Protein AF-A0A0V0T069-F1 (afdb_monomer_lite)

Sequence (100 aa):
MSEYSWERVIVYKAPGEANGKIIESTAAVAWQNGAQPLTNDAQHSFATALQHVVGNNPNAKFLAYNNAPPGVPNLKTKSNSKGVIILATNADSAAWIVHT

Secondary structure (DSSP, 8-state):
-PPPP---EEEEE-TT-SEEEEEETTSTTSPEEEEEETT--SSS-HHHHTHHHHS--TTEEEEEE-SS-TT-TT---S---EEEEEEESSSS-EEEEEE-

pLDDT: mean 87.3, std 8.75, range [42.88, 95.56]

InterPro domains:
  IPR004947 Deoxyribonuclease II [PF03265] (29-99)

Foldseek 3Di:
DDDDDDKDKDWADDPPDQWTWIAIPVRRPDTHTGPGGQPDCDDPHVVVVCVCVPDPDPQKDKDWDAQCDPPDPPRGDPDHKTWMKMDGNVDPDIDIDIDD

Structure (mmCIF, N/CA/C/O backbone):
data_AF-A0A0V0T069-F1
#
_entry.id   AF-A0A0V0T069-F1
#
loop_
_atom_site.group_PDB
_atom_site.id
_atom_site.type_symbol
_atom_site.label_atom_id
_atom_site.label_alt_id
_atom_site.label_comp_id
_atom_site.label_asym_id
_atom_site.label_entity_id
_atom_site.label_seq_id
_atom_site.pdbx_PDB_ins_code
_atom_site.Cartn_x
_atom_site.Cartn_y
_atom_site.Cartn_z
_atom_site.occupancy
_atom_site.B_iso_or_equiv
_atom_site.auth_seq_id
_atom_site.auth_comp_id
_atom_site.auth_asym_id
_atom_site.auth_atom_id
_atom_site.pdbx_PDB_model_num
ATOM 1 N N . MET A 1 1 ? 13.265 -23.069 12.134 1.00 42.88 1 MET A N 1
ATOM 2 C CA . MET A 1 1 ? 12.905 -21.641 12.223 1.00 42.88 1 MET A CA 1
ATOM 3 C C . MET A 1 1 ? 12.581 -21.220 10.802 1.00 42.88 1 MET A C 1
ATOM 5 O O . MET A 1 1 ? 13.465 -21.336 9.966 1.00 42.88 1 MET A O 1
ATOM 9 N N . SER A 1 2 ? 11.319 -20.937 10.480 1.00 56.84 2 SER A N 1
ATOM 10 C CA . SER A 1 2 ? 10.945 -20.483 9.136 1.00 56.84 2 SER A CA 1
ATOM 11 C C . SER A 1 2 ? 11.484 -19.073 8.926 1.00 56.84 2 SER A C 1
ATOM 13 O O . SER A 1 2 ? 11.319 -18.213 9.788 1.00 56.84 2 SER A O 1
ATOM 15 N N . GLU A 1 3 ? 12.167 -18.852 7.813 1.00 63.22 3 GLU A N 1
ATOM 16 C CA . GLU A 1 3 ? 12.655 -17.537 7.417 1.00 63.22 3 GLU A CA 1
ATOM 17 C C . GLU A 1 3 ? 11.452 -16.702 6.950 1.00 63.22 3 GLU A C 1
ATOM 19 O O . GLU A 1 3 ? 10.725 -17.112 6.045 1.00 63.22 3 GLU A O 1
ATOM 24 N N . TYR A 1 4 ? 11.181 -15.568 7.602 1.00 61.44 4 TYR A N 1
ATOM 25 C CA . TYR A 1 4 ? 10.169 -14.631 7.114 1.00 61.44 4 TYR A CA 1
ATOM 26 C C . TYR A 1 4 ? 10.727 -13.920 5.880 1.00 61.44 4 TYR A C 1
ATOM 28 O O . TYR A 1 4 ? 11.736 -13.221 5.969 1.00 61.44 4 TYR A O 1
ATOM 36 N N . SER A 1 5 ? 10.064 -14.077 4.734 1.00 71.19 5 SER A N 1
ATOM 37 C CA . SER A 1 5 ? 10.339 -13.258 3.553 1.00 71.19 5 SER A CA 1
ATOM 38 C C . SER A 1 5 ? 9.604 -11.926 3.678 1.00 71.19 5 SER A C 1
ATOM 40 O O . SER A 1 5 ? 8.419 -11.879 4.003 1.00 71.19 5 SER A O 1
ATOM 42 N N . TRP A 1 6 ? 10.320 -10.835 3.439 1.00 71.44 6 TRP A N 1
ATOM 43 C CA . TRP A 1 6 ? 9.838 -9.466 3.542 1.00 71.44 6 TRP A CA 1
ATOM 44 C C . TRP A 1 6 ? 10.127 -8.800 2.204 1.00 71.44 6 TRP A C 1
ATOM 46 O O . TRP A 1 6 ? 11.250 -8.395 1.902 1.00 71.44 6 TRP A O 1
ATOM 56 N N . GLU A 1 7 ? 9.098 -8.730 1.373 1.00 85.50 7 GLU A N 1
ATOM 57 C CA . GLU A 1 7 ? 9.180 -8.089 0.071 1.00 85.50 7 GLU A CA 1
ATOM 58 C C . GLU A 1 7 ? 8.862 -6.601 0.212 1.00 85.50 7 GLU A C 1
ATOM 60 O O . GLU A 1 7 ? 7.947 -6.209 0.942 1.00 85.50 7 GLU A O 1
ATOM 65 N N . ARG A 1 8 ? 9.645 -5.747 -0.453 1.00 88.69 8 ARG A N 1
ATOM 66 C CA . ARG A 1 8 ? 9.387 -4.307 -0.488 1.00 88.69 8 ARG A CA 1
ATOM 67 C C . ARG A 1 8 ? 9.246 -3.816 -1.909 1.00 88.69 8 ARG A C 1
ATOM 69 O O . ARG A 1 8 ? 10.043 -4.153 -2.780 1.00 88.69 8 ARG A O 1
ATOM 76 N N . VAL A 1 9 ? 8.298 -2.909 -2.080 1.00 88.81 9 VAL A N 1
ATOM 77 C CA . VAL A 1 9 ? 8.063 -2.195 -3.327 1.00 88.81 9 VAL A CA 1
ATOM 78 C C . VAL A 1 9 ? 8.006 -0.707 -3.017 1.00 88.81 9 VAL A C 1
ATOM 80 O O . VAL A 1 9 ? 7.379 -0.298 -2.038 1.00 88.81 9 VAL A O 1
ATOM 83 N N . ILE A 1 10 ? 8.655 0.110 -3.843 1.00 91.31 10 ILE A N 1
ATOM 84 C CA . ILE A 1 10 ? 8.493 1.565 -3.813 1.00 91.31 10 ILE A CA 1
ATOM 85 C C . ILE A 1 10 ? 7.793 1.982 -5.098 1.00 91.31 10 ILE A C 1
ATOM 87 O O . ILE A 1 10 ? 8.198 1.599 -6.196 1.00 91.31 10 ILE A O 1
ATOM 91 N N . VAL A 1 11 ? 6.750 2.795 -4.946 1.00 91.75 11 VAL A N 1
ATOM 92 C CA . VAL A 1 11 ? 6.006 3.385 -6.056 1.00 91.75 11 VAL A CA 1
ATOM 93 C C . VAL A 1 11 ? 6.179 4.899 -6.015 1.00 91.75 11 VAL A C 1
ATOM 95 O O . VAL A 1 11 ? 5.890 5.533 -5.002 1.00 91.75 11 VAL A O 1
ATOM 98 N N . TYR A 1 12 ? 6.623 5.490 -7.121 1.00 93.44 12 TYR A N 1
ATOM 99 C CA . TYR A 1 12 ? 6.686 6.939 -7.301 1.00 93.44 12 TYR A CA 1
ATOM 100 C C . TYR A 1 12 ? 5.638 7.393 -8.318 1.00 93.44 12 TYR A C 1
ATOM 102 O O . TYR A 1 12 ? 5.712 7.028 -9.490 1.00 93.44 12 TYR A O 1
ATOM 110 N N . LYS A 1 13 ? 4.670 8.209 -7.892 1.00 92.75 13 LYS A N 1
ATOM 111 C CA . LYS A 1 13 ? 3.685 8.846 -8.778 1.00 92.75 13 LYS A CA 1
ATOM 112 C C . LYS A 1 13 ? 4.112 10.286 -9.054 1.00 92.75 13 LYS A C 1
ATOM 114 O O . LYS A 1 13 ? 4.121 11.106 -8.137 1.00 92.75 13 LYS A O 1
ATOM 119 N N . ALA A 1 14 ? 4.418 10.601 -10.309 1.00 94.62 14 ALA A N 1
ATOM 120 C CA . ALA A 1 14 ? 4.691 11.979 -10.701 1.00 94.62 14 ALA A CA 1
ATOM 121 C C . ALA A 1 14 ? 3.398 12.830 -10.682 1.00 94.62 14 ALA A C 1
ATOM 123 O O . ALA A 1 14 ? 2.301 12.299 -10.899 1.00 94.62 14 ALA A O 1
ATOM 124 N N . PRO A 1 15 ? 3.489 14.149 -10.427 1.00 95.00 15 PRO A N 1
ATOM 125 C CA . PRO A 1 15 ? 2.339 15.046 -10.523 1.00 95.00 15 PRO A CA 1
ATOM 126 C C . PRO A 1 15 ? 1.678 14.963 -11.905 1.00 95.00 15 PRO A C 1
ATOM 128 O O . PRO A 1 15 ? 2.364 15.003 -12.918 1.00 95.00 15 PRO A O 1
ATOM 131 N N . GLY A 1 16 ? 0.349 14.845 -11.946 1.00 94.31 16 GLY A N 1
ATOM 132 C CA . GLY A 1 16 ? -0.419 14.748 -13.196 1.00 94.31 16 GLY A CA 1
ATOM 133 C C . GLY A 1 16 ? -0.455 13.360 -13.848 1.00 94.31 16 GLY A C 1
ATOM 134 O O . GLY A 1 16 ? -1.333 13.113 -14.668 1.00 94.31 16 GLY A O 1
ATOM 135 N N . GLU A 1 17 ? 0.406 12.425 -13.443 1.00 92.88 17 GLU A N 1
ATOM 136 C CA . GLU A 1 17 ? 0.480 11.097 -14.061 1.00 92.88 17 GLU A CA 1
ATOM 137 C C . GLU A 1 17 ? -0.498 10.101 -13.427 1.00 92.88 17 GLU A C 1
ATOM 139 O O . GLU A 1 17 ? -0.621 10.005 -12.201 1.00 92.88 17 GLU A O 1
ATOM 144 N N . ALA A 1 18 ? -1.194 9.318 -14.255 1.00 91.12 18 ALA A N 1
ATOM 145 C CA . ALA A 1 18 ? -2.081 8.251 -13.783 1.00 91.12 18 ALA A CA 1
ATOM 146 C C . ALA A 1 18 ? -1.294 7.025 -13.283 1.00 91.12 18 ALA A C 1
ATOM 148 O O . ALA A 1 18 ? -1.692 6.375 -12.309 1.00 91.12 18 ALA A O 1
ATOM 149 N N . ASN A 1 19 ? -0.156 6.748 -13.922 1.00 90.69 19 ASN A N 1
ATOM 150 C CA . ASN A 1 19 ? 0.724 5.625 -13.622 1.00 90.69 19 ASN A CA 1
ATOM 151 C C . ASN A 1 19 ? 1.877 6.064 -12.707 1.00 90.69 19 ASN A C 1
ATOM 153 O O . ASN A 1 19 ? 2.264 7.233 -12.665 1.00 90.69 19 ASN A O 1
ATOM 157 N N . GLY A 1 20 ? 2.441 5.104 -11.976 1.00 90.50 20 GLY A N 1
ATOM 158 C CA . GLY A 1 20 ? 3.667 5.299 -11.203 1.00 90.50 20 GLY A CA 1
ATOM 159 C C . GLY A 1 20 ? 4.907 4.739 -11.903 1.00 90.50 20 GLY A C 1
ATOM 160 O O . GLY A 1 20 ? 4.820 4.072 -12.933 1.00 90.50 20 GLY A O 1
ATOM 161 N N . LYS A 1 21 ? 6.070 4.972 -11.301 1.00 92.25 21 LYS A N 1
ATOM 162 C CA . LYS A 1 21 ? 7.285 4.173 -11.480 1.00 92.25 21 LYS A CA 1
ATOM 163 C C . LYS A 1 21 ? 7.410 3.203 -10.309 1.00 92.25 21 LYS A C 1
ATOM 165 O O . LYS A 1 21 ? 7.040 3.570 -9.196 1.00 92.25 21 LYS A O 1
ATOM 170 N N . ILE A 1 22 ? 7.923 2.002 -10.548 1.00 90.88 22 ILE A N 1
ATOM 171 C CA . ILE A 1 22 ? 8.016 0.925 -9.554 1.00 90.88 22 ILE A CA 1
ATOM 172 C C . ILE A 1 22 ? 9.466 0.447 -9.447 1.00 90.88 22 ILE A C 1
ATOM 174 O O . ILE A 1 22 ? 10.166 0.364 -10.456 1.00 90.88 22 ILE A O 1
ATOM 178 N N . ILE A 1 23 ? 9.916 0.145 -8.233 1.00 91.44 23 ILE A N 1
ATOM 179 C CA . ILE A 1 23 ? 11.147 -0.606 -7.976 1.00 91.44 23 ILE A CA 1
ATOM 180 C C . ILE A 1 23 ? 10.884 -1.634 -6.872 1.00 91.44 23 ILE A C 1
ATOM 182 O O . ILE A 1 23 ? 10.276 -1.315 -5.847 1.00 91.44 23 ILE A O 1
ATOM 186 N N . GLU A 1 24 ? 11.329 -2.866 -7.094 1.00 88.50 24 GLU A N 1
ATOM 187 C CA . GLU A 1 24 ? 11.101 -4.012 -6.209 1.00 88.50 24 GLU A CA 1
ATOM 188 C C . GLU A 1 24 ? 12.418 -4.431 -5.557 1.00 88.50 24 GLU A C 1
ATOM 190 O O . GLU A 1 24 ? 13.470 -4.409 -6.198 1.00 88.50 24 GLU A O 1
ATOM 195 N N . SER A 1 25 ? 12.390 -4.833 -4.284 1.00 86.81 25 SER A N 1
ATOM 196 C CA . SER A 1 25 ? 13.603 -5.222 -3.551 1.00 86.81 25 SER A CA 1
ATOM 197 C C . SER A 1 25 ? 14.333 -6.413 -4.172 1.00 86.81 25 SER A C 1
ATOM 199 O O . SER A 1 25 ? 15.547 -6.525 -4.037 1.00 86.81 25 SER A O 1
ATOM 201 N N . THR A 1 26 ? 13.600 -7.290 -4.852 1.00 84.25 26 THR A N 1
ATOM 202 C CA . THR A 1 26 ? 14.108 -8.488 -5.535 1.00 84.25 26 THR A CA 1
ATOM 203 C C . THR A 1 26 ? 14.679 -8.183 -6.927 1.00 84.25 26 THR A C 1
ATOM 205 O O . THR A 1 26 ? 15.402 -9.009 -7.479 1.00 84.25 26 THR A O 1
ATOM 208 N N . ALA A 1 27 ? 14.417 -6.989 -7.478 1.00 82.88 27 ALA A N 1
ATOM 209 C CA . ALA A 1 27 ? 14.809 -6.571 -8.826 1.00 82.88 27 ALA A CA 1
ATOM 210 C C . ALA A 1 27 ? 15.227 -5.083 -8.887 1.00 82.88 27 ALA A C 1
ATOM 212 O O . ALA A 1 27 ? 14.889 -4.356 -9.823 1.00 82.88 27 ALA A O 1
ATOM 213 N N . ALA A 1 28 ? 15.987 -4.614 -7.889 1.00 79.06 28 ALA A N 1
ATOM 214 C CA . ALA A 1 28 ? 16.298 -3.196 -7.658 1.00 79.06 28 ALA A CA 1
ATOM 215 C C . ALA A 1 28 ? 17.354 -2.581 -8.611 1.00 79.06 28 ALA A C 1
ATOM 217 O O . ALA A 1 28 ? 18.201 -1.795 -8.191 1.00 79.06 28 ALA A O 1
ATOM 218 N N . VAL A 1 29 ? 17.328 -2.936 -9.897 1.00 83.50 29 VAL A N 1
ATOM 219 C CA . VAL A 1 29 ? 18.315 -2.478 -10.894 1.00 83.50 29 VAL A CA 1
ATOM 220 C C . VAL A 1 29 ? 17.928 -1.124 -11.498 1.00 83.50 29 VAL A C 1
ATOM 222 O O . VAL A 1 29 ? 18.792 -0.282 -11.731 1.00 83.50 29 VAL A O 1
ATOM 225 N N . ALA A 1 30 ? 16.636 -0.893 -11.749 1.00 89.31 30 ALA A N 1
ATOM 226 C CA . ALA A 1 30 ? 16.127 0.349 -12.327 1.00 89.31 30 ALA A CA 1
ATOM 227 C C . ALA A 1 30 ? 14.645 0.568 -11.992 1.00 89.31 30 ALA A C 1
ATOM 229 O O . ALA A 1 30 ? 13.904 -0.380 -11.739 1.00 89.31 30 ALA A O 1
ATOM 230 N N . TRP A 1 31 ? 14.205 1.827 -12.058 1.00 92.31 31 TRP A N 1
ATOM 231 C CA . TRP A 1 31 ? 12.786 2.171 -12.016 1.00 92.31 31 TRP A CA 1
ATOM 232 C C . TRP A 1 31 ? 12.073 1.675 -13.275 1.00 92.31 31 TRP A C 1
ATOM 234 O O . TRP A 1 31 ? 12.422 2.059 -14.392 1.00 92.31 31 TRP A O 1
ATOM 244 N N . GLN A 1 32 ? 11.032 0.876 -13.086 1.00 91.38 32 GLN A N 1
ATOM 245 C CA . GLN A 1 32 ? 10.173 0.372 -14.148 1.00 91.38 32 GLN A CA 1
ATOM 246 C C . GLN A 1 32 ? 8.911 1.224 -14.282 1.00 91.38 32 GLN A C 1
ATOM 248 O O . GLN A 1 32 ? 8.478 1.884 -13.337 1.00 91.38 32 GLN A O 1
ATOM 253 N N . ASN A 1 33 ? 8.304 1.225 -15.467 1.00 90.19 33 ASN A N 1
ATOM 254 C CA . ASN A 1 33 ? 6.986 1.827 -15.653 1.00 90.19 33 ASN A CA 1
ATOM 255 C C . ASN A 1 33 ? 5.926 0.967 -14.963 1.00 90.19 33 ASN A C 1
ATOM 257 O O . ASN A 1 33 ? 5.883 -0.240 -15.182 1.00 90.19 33 ASN A O 1
ATOM 261 N N . GLY A 1 34 ? 5.038 1.588 -14.188 1.00 86.69 34 GLY A N 1
ATOM 262 C CA . GLY A 1 34 ? 3.848 0.920 -13.683 1.00 86.69 34 GLY A CA 1
ATOM 263 C C . GLY A 1 34 ? 2.966 0.478 -14.848 1.00 86.69 34 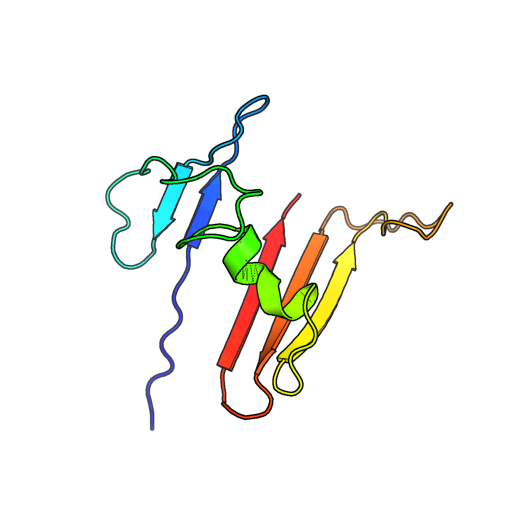GLY A C 1
ATOM 264 O O . GLY A 1 34 ? 2.591 1.299 -15.689 1.00 86.69 34 GLY A O 1
ATOM 265 N N . ALA A 1 35 ? 2.645 -0.815 -14.887 1.00 83.50 35 ALA A N 1
ATOM 266 C CA . ALA A 1 35 ? 1.901 -1.432 -15.984 1.00 83.50 35 ALA A CA 1
ATOM 267 C C . ALA A 1 35 ? 0.488 -0.850 -16.158 1.00 83.50 35 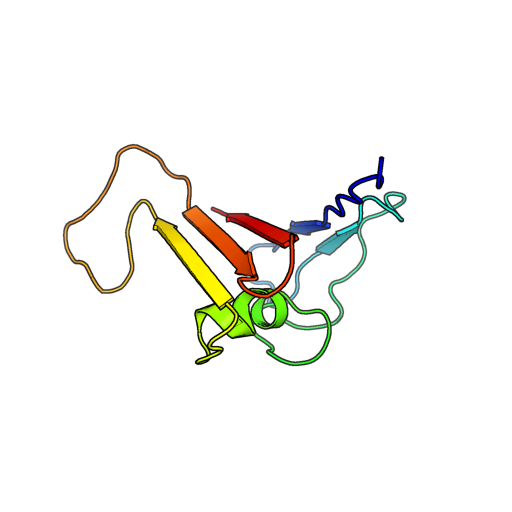ALA A C 1
ATOM 269 O O . ALA A 1 35 ? -0.046 -0.857 -17.263 1.00 83.50 35 ALA A O 1
ATOM 270 N N . GLN A 1 36 ? -0.103 -0.334 -15.077 1.00 87.75 36 GLN A N 1
ATOM 271 C CA . GLN A 1 36 ? -1.459 0.204 -15.046 1.00 87.75 36 GLN A CA 1
ATOM 272 C C . GLN A 1 36 ? -1.538 1.506 -14.235 1.00 87.75 36 GLN A C 1
ATOM 274 O O . GLN A 1 36 ? -0.674 1.758 -13.383 1.00 87.75 36 GLN A O 1
ATOM 279 N N . PRO A 1 37 ? -2.588 2.322 -14.454 1.00 90.12 37 PRO A N 1
ATOM 280 C CA . PRO A 1 37 ? -2.934 3.414 -13.556 1.00 90.12 37 PRO A CA 1
ATOM 281 C C . PRO A 1 37 ? -3.066 2.930 -12.111 1.00 90.12 37 PRO A C 1
ATOM 283 O O . PRO A 1 37 ? -3.599 1.852 -11.854 1.00 90.12 37 PRO A O 1
ATOM 286 N N . LEU A 1 38 ? -2.644 3.749 -11.146 1.00 88.06 38 LEU A N 1
ATOM 287 C CA . LEU A 1 38 ? -2.666 3.365 -9.724 1.00 88.06 38 LEU A CA 1
ATOM 288 C C . LEU A 1 38 ? -4.079 3.098 -9.185 1.00 88.06 38 LEU A C 1
ATOM 290 O O . LEU A 1 38 ? -4.232 2.380 -8.201 1.00 88.06 38 LEU A O 1
ATOM 294 N N . THR A 1 39 ? -5.096 3.676 -9.824 1.00 85.88 39 THR A N 1
ATOM 295 C CA . THR A 1 39 ? -6.513 3.529 -9.469 1.00 85.88 39 THR A CA 1
ATOM 296 C C . THR A 1 39 ? -7.186 2.316 -10.111 1.00 85.88 39 THR A C 1
ATOM 298 O O . THR A 1 39 ? -8.336 2.047 -9.786 1.00 85.88 39 THR A O 1
ATOM 301 N N . ASN A 1 40 ? -6.522 1.622 -11.041 1.00 86.69 40 ASN A N 1
ATOM 302 C CA . ASN A 1 40 ? -7.060 0.424 -11.688 1.00 86.69 40 ASN A CA 1
ATOM 303 C C . ASN A 1 40 ? -7.015 -0.742 -10.693 1.00 86.69 40 ASN A C 1
ATOM 305 O O . ASN A 1 40 ? -5.972 -0.950 -10.092 1.00 86.69 40 ASN A O 1
ATOM 309 N N . ASP A 1 41 ? -8.096 -1.488 -10.503 1.00 79.81 41 ASP A N 1
ATOM 310 C CA . ASP A 1 41 ? -8.210 -2.635 -9.588 1.00 79.81 41 ASP A CA 1
ATOM 311 C C . ASP A 1 41 ? -7.857 -3.988 -10.235 1.00 79.81 41 ASP A C 1
ATOM 313 O O . ASP A 1 41 ? -7.943 -5.029 -9.589 1.00 79.81 41 ASP A O 1
ATOM 317 N N . ALA A 1 42 ? -7.422 -3.983 -11.496 1.00 76.38 42 ALA A N 1
ATOM 318 C CA . ALA A 1 42 ? -6.880 -5.149 -12.179 1.00 76.38 42 ALA A CA 1
ATOM 319 C C . ALA A 1 42 ? -5.341 -5.223 -12.089 1.00 76.38 42 ALA A C 1
ATOM 321 O O . ALA A 1 42 ? -4.644 -4.206 -12.034 1.00 76.38 42 ALA A O 1
ATOM 322 N N . GLN A 1 43 ? -4.804 -6.445 -12.209 1.00 72.94 43 GLN A N 1
ATOM 323 C CA . GLN A 1 43 ? -3.360 -6.749 -12.254 1.00 72.94 43 GLN A CA 1
ATOM 324 C C . GLN A 1 43 ? -2.586 -6.306 -10.987 1.00 72.94 43 GLN A C 1
ATOM 326 O O . GLN A 1 43 ? -3.162 -6.154 -9.919 1.00 72.94 43 GLN A O 1
ATOM 331 N N . HIS A 1 44 ? -1.258 -6.147 -11.062 1.00 68.62 44 HIS A N 1
ATOM 332 C CA . HIS A 1 44 ? -0.399 -5.749 -9.933 1.00 68.62 44 HIS A CA 1
ATOM 333 C C . HIS A 1 44 ? -0.413 -4.228 -9.692 1.00 68.62 44 HIS A C 1
ATOM 335 O O . HIS A 1 44 ? 0.613 -3.552 -9.769 1.00 68.62 44 HIS A O 1
ATOM 341 N N . SER A 1 45 ? -1.594 -3.661 -9.460 1.00 72.50 45 SER A N 1
ATOM 342 C CA . SER A 1 45 ? -1.781 -2.230 -9.208 1.00 72.50 45 SER A CA 1
ATOM 343 C C . SER A 1 45 ? -1.791 -1.879 -7.714 1.00 72.50 45 SER A C 1
ATOM 345 O O . SER A 1 45 ? -1.972 -2.733 -6.844 1.00 72.50 45 SER A O 1
ATOM 347 N N . PHE A 1 46 ? -1.672 -0.583 -7.401 1.00 81.44 46 PHE A N 1
ATOM 348 C CA . PHE A 1 46 ? -1.825 -0.087 -6.029 1.00 81.44 46 PHE A CA 1
ATOM 349 C C . PHE A 1 46 ? -3.230 -0.345 -5.458 1.00 81.44 46 PHE A C 1
ATOM 351 O O . PHE A 1 46 ? -3.355 -0.711 -4.291 1.00 81.44 46 PHE A O 1
ATOM 358 N N . ALA A 1 47 ? -4.288 -0.210 -6.265 1.00 82.00 47 ALA A N 1
ATOM 359 C CA . ALA A 1 47 ? -5.647 -0.516 -5.817 1.00 82.00 47 ALA A CA 1
ATOM 360 C C . ALA A 1 47 ? -5.826 -2.003 -5.459 1.00 82.00 47 ALA A C 1
ATOM 362 O O . ALA A 1 47 ? -6.497 -2.307 -4.474 1.00 82.00 47 ALA A O 1
ATOM 363 N N . THR A 1 48 ? -5.157 -2.917 -6.170 1.00 79.94 48 THR A N 1
ATOM 364 C CA . THR A 1 48 ? -5.169 -4.358 -5.856 1.00 79.94 48 THR A CA 1
ATOM 365 C C . THR A 1 48 ? -4.572 -4.641 -4.477 1.00 79.94 48 THR A C 1
ATOM 367 O O . THR A 1 48 ? -5.127 -5.425 -3.709 1.00 79.94 48 THR A O 1
ATOM 370 N N . ALA A 1 49 ? -3.508 -3.931 -4.085 1.00 80.69 49 ALA A N 1
ATOM 371 C CA . ALA A 1 49 ? -2.950 -4.034 -2.732 1.00 80.69 49 ALA A CA 1
ATOM 372 C C . ALA A 1 49 ? -3.943 -3.596 -1.633 1.00 80.69 49 ALA A C 1
ATOM 374 O O . ALA A 1 49 ? -3.850 -4.045 -0.491 1.00 80.69 49 ALA A O 1
ATOM 375 N N . LEU A 1 50 ? -4.916 -2.744 -1.974 1.00 87.69 50 LEU A N 1
ATOM 376 C CA . LEU A 1 50 ? -5.957 -2.244 -1.073 1.00 87.69 50 LEU A CA 1
ATOM 377 C C . LEU A 1 50 ? -7.313 -2.948 -1.245 1.00 87.69 50 LEU A C 1
ATOM 379 O O . LEU A 1 50 ? -8.267 -2.595 -0.550 1.00 87.69 50 LEU A O 1
ATOM 383 N N . GLN A 1 51 ? -7.431 -3.956 -2.115 1.00 85.12 51 GLN A N 1
ATOM 384 C CA . GLN A 1 51 ? -8.726 -4.554 -2.465 1.00 85.12 51 GLN A CA 1
ATOM 385 C C . GLN A 1 51 ? -9.485 -5.106 -1.243 1.00 85.12 51 GLN A C 1
ATOM 387 O O . GLN A 1 51 ? -10.705 -5.011 -1.172 1.00 85.12 51 GLN A O 1
ATOM 392 N N . HIS A 1 52 ? -8.769 -5.627 -0.240 1.00 84.12 52 HIS A N 1
ATOM 393 C CA . HIS A 1 52 ? -9.355 -6.160 0.999 1.00 84.12 52 HIS A CA 1
ATOM 394 C C . HIS A 1 52 ? -9.536 -5.111 2.111 1.00 84.12 52 HIS A C 1
ATOM 396 O O . HIS A 1 52 ? -10.043 -5.434 3.182 1.00 84.12 52 HIS A O 1
ATOM 402 N N . VAL A 1 53 ? -9.098 -3.872 1.877 1.00 85.12 53 VAL A N 1
ATOM 403 C CA . VAL A 1 53 ? -9.392 -2.712 2.735 1.00 85.12 53 VAL A CA 1
ATOM 404 C C . VAL A 1 53 ? -10.737 -2.110 2.337 1.00 85.12 53 VAL A C 1
ATOM 406 O O . VAL A 1 53 ? -11.520 -1.708 3.191 1.00 85.12 53 VAL A O 1
ATOM 409 N N . VAL A 1 54 ? -11.004 -2.055 1.029 1.00 82.25 54 VAL A N 1
ATOM 410 C CA . VAL A 1 54 ? -12.228 -1.468 0.465 1.00 82.25 54 VAL A CA 1
ATOM 411 C C . VAL A 1 54 ? -13.335 -2.518 0.293 1.00 82.25 54 VAL A C 1
ATOM 413 O O . VAL A 1 54 ? -14.511 -2.208 0.464 1.00 82.25 54 VAL A O 1
ATOM 416 N N . GLY A 1 55 ? -12.973 -3.764 -0.023 1.00 81.12 55 GLY A N 1
ATOM 417 C CA . GLY A 1 55 ? -13.887 -4.896 -0.162 1.00 81.12 55 GLY A CA 1
ATOM 418 C C . GLY A 1 55 ? -14.052 -5.703 1.127 1.00 81.12 55 GLY A C 1
ATOM 419 O O . GLY A 1 55 ? -13.163 -5.758 1.975 1.00 81.12 55 GLY A O 1
ATOM 420 N N . ASN A 1 56 ? -15.195 -6.377 1.268 1.00 82.44 56 ASN A N 1
ATOM 421 C CA . ASN A 1 56 ? -15.487 -7.200 2.440 1.00 82.44 56 ASN A CA 1
ATOM 422 C C . ASN A 1 56 ? -14.779 -8.564 2.343 1.00 82.44 56 ASN A C 1
ATOM 424 O O . ASN A 1 56 ? -15.288 -9.486 1.707 1.00 82.44 56 ASN A O 1
ATOM 428 N N . ASN A 1 57 ? -13.607 -8.698 2.971 1.00 89.69 57 ASN A N 1
ATOM 429 C CA . ASN A 1 57 ? -12.911 -9.976 3.131 1.00 89.69 57 ASN A CA 1
ATOM 430 C C . ASN A 1 57 ? -12.839 -10.347 4.628 1.00 89.69 57 ASN A C 1
ATOM 432 O O . ASN A 1 57 ? -12.182 -9.638 5.394 1.00 89.69 57 ASN A O 1
ATOM 436 N N . PRO A 1 58 ? -13.462 -11.459 5.076 1.00 90.88 58 PRO A N 1
ATOM 437 C CA . PRO A 1 58 ? -13.485 -11.835 6.492 1.00 90.88 58 PRO A CA 1
ATOM 438 C C . PRO A 1 58 ? -12.094 -12.141 7.061 1.00 90.88 58 PRO A C 1
ATOM 440 O O . PRO A 1 58 ? -11.880 -11.955 8.261 1.00 90.88 58 PRO A O 1
ATOM 443 N N . ASN A 1 59 ? -11.161 -12.553 6.199 1.00 93.75 59 ASN A N 1
ATOM 444 C CA . ASN A 1 59 ? -9.796 -12.915 6.564 1.00 93.75 59 ASN A CA 1
ATOM 445 C C . ASN A 1 59 ? -8.829 -11.723 6.565 1.00 93.75 59 ASN A C 1
ATOM 447 O O . ASN A 1 59 ? -7.652 -11.903 6.865 1.00 93.75 59 ASN A O 1
ATOM 451 N N . ALA A 1 60 ? -9.298 -10.517 6.229 1.00 92.88 60 ALA A N 1
ATOM 452 C CA . ALA A 1 60 ? -8.501 -9.299 6.262 1.00 92.88 60 ALA A CA 1
ATOM 453 C C . ALA A 1 60 ? -8.979 -8.370 7.384 1.00 92.88 60 ALA A C 1
ATOM 455 O O . ALA A 1 60 ? -10.176 -8.109 7.548 1.00 92.88 60 ALA A O 1
ATOM 456 N N . LYS A 1 61 ? -8.031 -7.846 8.161 1.00 93.38 61 LYS A N 1
ATOM 457 C CA . LYS A 1 61 ? -8.240 -6.728 9.091 1.00 93.38 61 LYS A CA 1
ATOM 458 C C . LYS A 1 61 ? -7.264 -5.622 8.747 1.00 93.38 61 LYS A C 1
ATOM 460 O O . LYS A 1 61 ? -6.177 -5.893 8.246 1.00 93.38 61 LYS A O 1
ATOM 465 N N . PHE A 1 62 ? -7.642 -4.378 9.013 1.00 93.75 62 PHE A N 1
ATOM 466 C CA . PHE A 1 62 ? -6.767 -3.254 8.723 1.00 93.75 62 PHE A CA 1
ATOM 467 C C . PHE A 1 62 ? -6.896 -2.124 9.739 1.00 93.75 62 PHE A C 1
ATOM 469 O O . PHE A 1 62 ? -7.946 -1.922 10.348 1.00 93.75 62 PHE A O 1
ATOM 476 N N . LEU A 1 63 ? -5.809 -1.367 9.876 1.00 94.50 63 LEU A N 1
ATOM 477 C CA . LEU A 1 63 ? -5.753 -0.082 10.558 1.00 94.50 63 LEU A CA 1
ATOM 478 C C . LEU A 1 63 ? -5.359 0.980 9.532 1.00 94.50 63 LEU A C 1
ATOM 480 O O . LEU A 1 63 ? -4.239 0.963 9.021 1.00 94.50 63 LEU A O 1
ATOM 484 N N . ALA A 1 64 ? -6.266 1.912 9.252 1.00 93.50 64 ALA A N 1
ATOM 485 C CA . ALA A 1 64 ? -5.971 3.086 8.440 1.00 93.50 64 ALA A CA 1
ATOM 486 C C . ALA A 1 64 ? -5.609 4.270 9.343 1.00 93.50 64 ALA A C 1
ATOM 488 O O . ALA A 1 64 ? -6.299 4.544 10.326 1.00 93.50 64 ALA A O 1
ATOM 489 N N . TYR A 1 65 ? -4.549 4.996 8.993 1.00 93.38 65 TYR A N 1
ATOM 490 C CA . TYR A 1 65 ? -4.157 6.228 9.670 1.00 93.38 65 TYR A CA 1
ATOM 491 C C . TYR A 1 65 ? -3.963 7.348 8.652 1.00 93.38 65 TYR A C 1
ATOM 493 O O . TYR 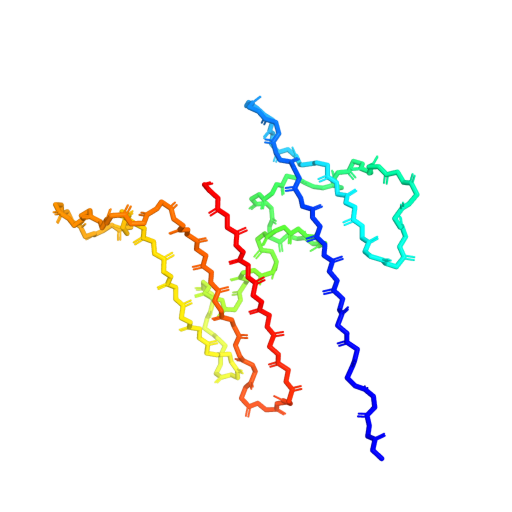A 1 65 ? -3.470 7.149 7.541 1.00 93.38 65 TYR A O 1
ATOM 501 N N . ASN A 1 66 ? -4.391 8.551 9.019 1.00 93.88 66 ASN A N 1
ATOM 502 C CA . ASN A 1 66 ? -4.330 9.716 8.153 1.00 93.88 66 ASN A CA 1
ATOM 503 C C . ASN A 1 66 ? -4.319 10.976 9.019 1.00 93.88 66 ASN A C 1
ATOM 505 O O . ASN A 1 66 ? -5.036 11.057 10.016 1.00 93.88 66 ASN A O 1
ATOM 509 N N . ASN A 1 67 ? -3.524 11.970 8.638 1.00 93.56 67 ASN A N 1
ATOM 510 C CA . ASN A 1 67 ? -3.511 13.256 9.322 1.00 93.56 67 ASN A CA 1
ATOM 511 C C . ASN A 1 67 ? -4.731 14.138 9.043 1.00 93.56 67 ASN A C 1
ATOM 513 O O . ASN A 1 67 ? -4.943 15.090 9.781 1.00 93.56 67 ASN A O 1
ATOM 517 N N . ALA A 1 68 ? -5.497 13.836 7.999 1.00 93.19 68 ALA A N 1
ATOM 518 C CA . ALA A 1 68 ? -6.763 14.460 7.638 1.00 93.19 68 ALA A CA 1
ATOM 519 C C . ALA A 1 68 ? -7.682 13.368 7.051 1.00 93.19 68 ALA A C 1
ATOM 521 O O . ALA A 1 68 ? -7.738 13.203 5.827 1.00 93.19 68 ALA A O 1
ATOM 522 N N . PRO A 1 69 ? -8.307 12.536 7.905 1.00 91.69 69 PRO A N 1
ATOM 523 C CA . PRO A 1 69 ? -9.079 11.389 7.445 1.00 91.69 69 PRO A CA 1
ATOM 524 C C . PRO A 1 69 ? -10.306 11.823 6.621 1.00 91.69 69 PRO A C 1
ATOM 526 O O . PRO A 1 69 ? -11.017 12.750 7.019 1.00 91.69 69 PRO A O 1
ATOM 529 N N . PRO A 1 70 ? -10.587 11.159 5.482 1.00 90.25 70 PRO A N 1
ATOM 530 C CA . PRO A 1 70 ? -11.782 11.433 4.686 1.00 90.25 70 PRO A CA 1
ATOM 531 C C . PRO A 1 70 ? -13.063 11.255 5.509 1.00 90.25 70 PRO A C 1
ATOM 533 O O . PRO A 1 70 ? -13.160 10.338 6.320 1.00 90.25 70 PRO A O 1
ATOM 536 N N . GLY A 1 71 ? -14.056 12.120 5.296 1.00 90.00 71 GLY A N 1
ATOM 537 C CA . GLY A 1 71 ? -15.360 12.019 5.965 1.00 90.00 71 GLY A CA 1
ATOM 538 C C . GLY A 1 71 ? -15.389 12.458 7.435 1.00 90.00 71 GLY A C 1
ATOM 539 O O . GLY A 1 71 ? -16.461 12.451 8.032 1.00 90.00 71 GLY A O 1
ATOM 540 N N . VAL A 1 72 ? -14.259 12.889 8.010 1.00 90.81 72 VAL A N 1
ATOM 541 C CA . VAL A 1 72 ? -14.195 13.437 9.375 1.00 90.81 72 VAL A CA 1
ATOM 542 C C . VAL A 1 72 ? -13.761 14.906 9.312 1.00 90.81 72 VAL A C 1
ATOM 544 O O . VAL A 1 72 ? -12.563 15.204 9.281 1.00 90.81 72 VAL A O 1
ATOM 547 N N . PRO A 1 73 ? -14.712 15.853 9.253 1.00 88.06 73 PRO A N 1
ATOM 548 C CA . PRO A 1 73 ? -14.381 17.268 9.155 1.00 88.06 73 PRO A CA 1
ATOM 549 C C . PRO A 1 73 ? -13.641 17.757 10.408 1.00 88.06 73 PRO A C 1
ATOM 551 O O . PRO A 1 73 ? -13.856 17.264 11.513 1.00 88.06 73 PRO A O 1
ATOM 554 N N . ASN A 1 74 ? -12.786 18.767 10.230 1.00 88.56 74 ASN A N 1
ATOM 555 C CA . ASN A 1 74 ? -12.058 19.473 11.297 1.00 88.56 74 ASN A CA 1
ATOM 556 C C . ASN A 1 74 ? -11.063 18.635 12.124 1.00 88.56 74 ASN A C 1
ATOM 558 O O . ASN A 1 74 ? -10.489 19.151 13.082 1.00 88.56 74 ASN A O 1
ATOM 562 N N . LEU A 1 75 ? -10.794 17.381 11.751 1.00 88.06 75 LEU A N 1
ATOM 563 C CA . LEU A 1 75 ? -9.741 16.582 12.371 1.00 88.06 75 LEU A CA 1
ATOM 564 C C . LEU A 1 75 ? -8.439 16.716 11.575 1.00 88.06 75 LEU A C 1
ATOM 566 O O . LEU A 1 75 ? -8.311 16.170 10.479 1.00 88.06 75 LEU A O 1
ATOM 570 N N . LYS A 1 76 ? -7.459 17.427 12.146 1.00 89.75 76 LYS A N 1
ATOM 571 C CA . LYS A 1 76 ? -6.091 17.496 11.620 1.00 89.75 76 LYS A CA 1
ATOM 572 C C . LYS A 1 76 ? -5.072 17.185 12.710 1.00 89.75 76 LYS A C 1
ATOM 574 O O . LYS A 1 76 ? -4.999 17.896 13.709 1.00 89.75 76 LYS A O 1
ATOM 579 N N . THR A 1 77 ? -4.286 16.126 12.530 1.00 89.62 77 THR A N 1
ATOM 580 C CA . THR A 1 77 ? -3.223 15.758 13.482 1.00 89.62 77 THR A CA 1
ATOM 581 C C . THR A 1 77 ? -1.891 16.427 13.117 1.00 89.62 77 THR A C 1
ATOM 583 O O . THR A 1 77 ? -1.749 17.012 12.044 1.00 89.62 77 THR A O 1
ATOM 586 N N . LYS A 1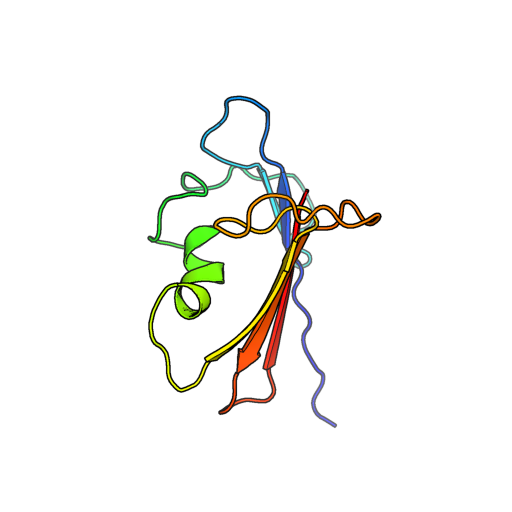 78 ? -0.907 16.388 14.030 1.00 90.19 78 LYS A N 1
ATOM 587 C CA . LYS A 1 78 ? 0.421 17.003 13.816 1.00 90.19 78 LYS A CA 1
ATOM 588 C C . LYS A 1 78 ? 1.315 16.216 12.850 1.00 90.19 78 LYS A C 1
ATOM 590 O O . LYS A 1 78 ? 2.161 16.811 12.192 1.00 90.19 78 LYS A O 1
ATOM 595 N N . SER A 1 79 ? 1.168 14.891 12.803 1.00 90.69 79 SER A N 1
ATOM 596 C CA . SER A 1 79 ? 1.889 14.057 11.833 1.00 90.69 79 SER A CA 1
ATOM 597 C C . SER A 1 79 ? 1.373 14.360 10.428 1.00 90.69 79 SER A C 1
ATOM 599 O O . SER A 1 79 ? 0.197 14.652 10.286 1.00 90.69 79 SER A O 1
ATOM 601 N N . ASN A 1 80 ? 2.208 14.271 9.391 1.00 90.25 80 ASN A N 1
ATOM 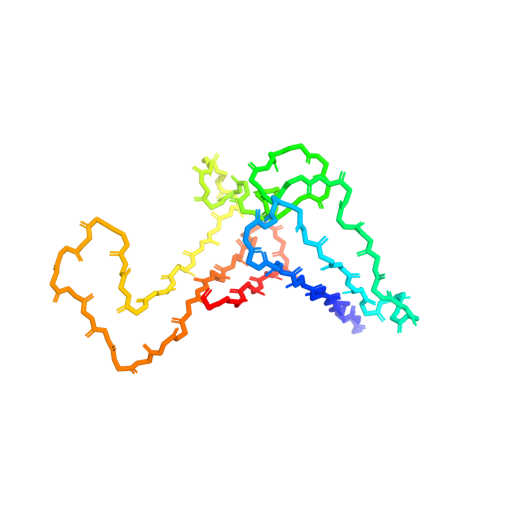602 C CA . ASN A 1 80 ? 1.749 14.305 7.992 1.00 90.25 80 ASN A CA 1
ATOM 603 C C . ASN A 1 80 ? 1.657 12.907 7.365 1.00 90.25 80 ASN A C 1
ATOM 605 O O . ASN A 1 80 ? 1.319 12.784 6.193 1.00 90.25 80 ASN A O 1
ATOM 609 N N . SER A 1 81 ? 1.959 11.863 8.140 1.00 91.25 81 SER A N 1
ATOM 610 C CA . SER A 1 81 ? 1.973 10.488 7.650 1.00 91.25 81 SER A CA 1
ATOM 611 C C . SER A 1 81 ? 0.558 9.957 7.424 1.00 91.25 81 SER A C 1
ATOM 613 O O . SER A 1 81 ? -0.359 10.216 8.214 1.00 91.25 81 SER A O 1
ATOM 615 N N . LYS A 1 82 ? 0.398 9.184 6.351 1.00 94.19 82 LYS A N 1
ATOM 616 C CA . LYS A 1 82 ? -0.826 8.473 5.987 1.00 94.19 82 LYS A CA 1
ATOM 617 C C . LYS A 1 82 ? -0.468 7.043 5.591 1.00 94.19 82 LYS A C 1
ATOM 619 O O . LYS A 1 82 ? 0.663 6.770 5.181 1.00 94.19 82 LYS A O 1
ATOM 624 N N . GLY A 1 83 ? -1.408 6.120 5.726 1.00 94.56 83 GLY A N 1
ATOM 625 C CA . GLY A 1 83 ? -1.167 4.738 5.342 1.00 94.56 83 GLY A CA 1
ATOM 626 C C . GLY A 1 83 ? -2.168 3.748 5.907 1.00 94.56 83 GLY A C 1
ATOM 627 O O . GLY A 1 83 ? -3.143 4.113 6.569 1.00 94.56 83 GLY A O 1
ATOM 628 N N . VAL A 1 84 ? -1.906 2.477 5.614 1.00 94.75 84 VAL A N 1
ATOM 629 C CA . VAL A 1 84 ? -2.733 1.346 6.033 1.00 94.75 84 VAL A CA 1
ATOM 630 C C . VAL A 1 84 ? -1.835 0.183 6.436 1.00 94.75 84 VAL A C 1
ATOM 632 O O . VAL A 1 84 ? -0.907 -0.175 5.712 1.00 94.75 84 VAL A O 1
ATOM 635 N N . ILE A 1 85 ? -2.128 -0.413 7.587 1.00 95.56 85 ILE A N 1
ATOM 636 C CA . ILE A 1 85 ? -1.575 -1.700 8.018 1.00 95.56 85 ILE A CA 1
ATOM 637 C C . ILE A 1 85 ? -2.655 -2.750 7.776 1.00 95.56 85 ILE A C 1
ATOM 639 O O . ILE A 1 85 ? -3.781 -2.565 8.232 1.00 95.56 85 ILE A O 1
ATOM 643 N N . ILE A 1 86 ? -2.327 -3.827 7.067 1.00 94.06 86 ILE A N 1
ATOM 644 C CA . ILE A 1 86 ? -3.242 -4.917 6.710 1.00 94.06 86 ILE A CA 1
ATOM 645 C C . ILE A 1 86 ? -2.717 -6.207 7.335 1.00 94.06 86 ILE A C 1
ATOM 647 O O . ILE A 1 86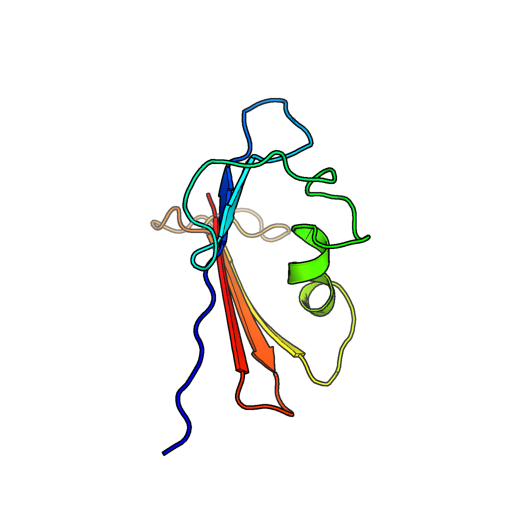 ? -1.533 -6.512 7.213 1.00 94.06 86 ILE A O 1
ATOM 651 N N . LEU A 1 87 ? -3.597 -6.963 7.984 1.00 94.31 87 LEU A N 1
ATOM 652 C CA . LEU A 1 87 ? -3.296 -8.234 8.630 1.00 94.31 87 LEU A CA 1
ATOM 653 C C . LEU A 1 87 ? -4.182 -9.332 8.043 1.00 94.31 87 LEU A C 1
ATOM 655 O O . LEU A 1 87 ? -5.402 -9.156 7.943 1.00 94.31 87 LEU A O 1
ATOM 659 N N . ALA A 1 88 ? -3.577 -10.468 7.701 1.00 93.69 88 ALA A N 1
ATOM 660 C CA . ALA A 1 88 ? -4.316 -11.694 7.437 1.00 93.69 88 ALA A CA 1
ATOM 661 C C . ALA A 1 88 ? -4.651 -12.377 8.771 1.00 93.69 88 ALA A C 1
ATOM 663 O O . ALA A 1 88 ? -3.787 -12.524 9.629 1.00 93.69 88 ALA A O 1
ATOM 664 N N . THR A 1 89 ? -5.897 -12.803 8.972 1.00 93.81 89 THR A N 1
ATOM 665 C CA . THR A 1 89 ? -6.300 -13.505 10.210 1.00 93.81 89 THR A CA 1
ATOM 666 C C . THR A 1 89 ? -6.177 -15.020 10.108 1.00 93.81 89 THR A C 1
ATOM 668 O O . THR A 1 89 ? -6.309 -15.718 11.108 1.00 93.81 89 THR A O 1
ATOM 671 N N . ASN A 1 90 ? -5.953 -15.537 8.903 1.00 94.81 90 ASN A N 1
ATOM 672 C CA . ASN A 1 90 ? -5.816 -16.958 8.594 1.00 94.81 90 ASN A CA 1
ATOM 673 C C . ASN A 1 90 ? -4.381 -17.355 8.206 1.00 94.81 90 ASN A C 1
ATOM 675 O O . ASN A 1 90 ? -4.149 -18.502 7.831 1.00 94.81 90 ASN A O 1
ATOM 679 N N . ALA A 1 91 ? -3.438 -16.415 8.256 1.00 91.06 91 ALA A N 1
ATOM 680 C CA . ALA A 1 91 ? -2.037 -16.621 7.927 1.00 91.06 91 ALA A CA 1
ATOM 681 C C . ALA A 1 91 ? -1.168 -15.678 8.759 1.00 91.06 91 ALA A C 1
ATOM 683 O O . ALA A 1 91 ? -1.604 -14.591 9.129 1.00 91.06 91 ALA A O 1
ATOM 684 N N . ASP A 1 92 ? 0.078 -16.069 9.000 1.00 91.38 92 ASP A N 1
ATOM 685 C CA . ASP A 1 92 ? 1.059 -15.214 9.662 1.00 91.38 92 ASP A CA 1
ATOM 686 C C . ASP A 1 92 ? 1.704 -14.254 8.651 1.00 91.38 92 ASP A C 1
ATOM 688 O O . ASP A 1 92 ? 2.840 -14.425 8.211 1.00 91.38 92 ASP A O 1
ATOM 692 N N . SER A 1 93 ? 0.904 -13.299 8.173 1.00 89.62 93 SER A N 1
ATOM 693 C CA . SER A 1 93 ? 1.319 -12.337 7.152 1.00 89.62 93 SER A CA 1
ATOM 694 C C . SER A 1 93 ? 0.649 -10.982 7.350 1.00 89.62 93 SER A C 1
ATOM 696 O O . SER A 1 93 ? -0.517 -10.888 7.751 1.00 89.62 93 SER A O 1
ATOM 698 N N . ALA A 1 94 ? 1.391 -9.925 7.035 1.00 91.38 94 ALA A N 1
ATOM 699 C CA . ALA A 1 94 ? 0.923 -8.552 7.102 1.00 91.38 94 ALA A CA 1
ATOM 700 C C . ALA A 1 94 ? 1.582 -7.703 6.011 1.00 91.38 94 ALA A C 1
ATOM 702 O O . ALA A 1 94 ? 2.661 -8.027 5.516 1.00 91.38 94 ALA A O 1
ATOM 703 N N . ALA A 1 95 ? 0.938 -6.591 5.671 1.00 91.56 95 ALA A N 1
ATOM 704 C CA . ALA A 1 95 ? 1.476 -5.581 4.773 1.00 91.56 95 ALA A CA 1
ATOM 705 C C . ALA A 1 95 ? 1.329 -4.191 5.396 1.00 91.56 95 ALA A C 1
ATOM 707 O O . ALA A 1 95 ? 0.349 -3.906 6.090 1.00 91.56 95 ALA A O 1
ATOM 708 N N . TRP A 1 96 ? 2.289 -3.309 5.123 1.00 94.19 96 TRP A N 1
ATOM 709 C CA . TRP A 1 96 ? 2.226 -1.912 5.534 1.00 94.19 96 TRP A CA 1
ATOM 710 C C . TRP A 1 96 ? 2.473 -1.000 4.339 1.00 94.19 96 TRP A C 1
ATOM 712 O O . TRP A 1 96 ? 3.530 -1.037 3.713 1.00 94.19 96 TRP A O 1
ATOM 722 N N . ILE A 1 97 ? 1.480 -0.167 4.043 1.00 93.25 97 ILE A N 1
ATOM 723 C CA . ILE A 1 97 ? 1.545 0.867 3.018 1.00 93.25 97 ILE A CA 1
ATOM 724 C C . ILE A 1 97 ? 1.692 2.213 3.719 1.00 93.25 97 ILE A C 1
ATOM 726 O O . ILE A 1 97 ? 0.851 2.585 4.539 1.00 93.25 97 ILE A O 1
ATOM 730 N N . VAL A 1 98 ? 2.736 2.953 3.357 1.00 93.56 98 VAL A N 1
ATOM 731 C CA . VAL A 1 98 ? 2.986 4.325 3.813 1.00 93.56 98 VAL A CA 1
ATOM 732 C C . VAL A 1 98 ? 2.894 5.246 2.605 1.00 93.56 98 VAL A C 1
ATOM 734 O O . VAL A 1 98 ? 3.479 4.948 1.564 1.00 93.56 98 VAL A O 1
ATOM 737 N N . HIS A 1 99 ? 2.182 6.365 2.731 1.00 90.69 99 HIS A N 1
ATOM 738 C CA . HIS A 1 99 ? 2.125 7.374 1.677 1.00 90.69 99 HIS A CA 1
ATOM 739 C C . HIS A 1 99 ? 2.039 8.801 2.236 1.00 90.69 99 HIS A C 1
ATOM 741 O O . HIS A 1 99 ? 1.863 9.018 3.440 1.00 90.69 99 HIS A O 1
ATOM 747 N N . THR A 1 100 ? 2.170 9.769 1.328 1.00 86.06 100 THR A N 1
ATOM 748 C CA . THR A 1 100 ? 1.985 11.208 1.568 1.00 86.06 100 THR A CA 1
ATOM 749 C C . THR A 1 100 ? 0.798 11.740 0.785 1.00 86.06 100 THR A C 1
ATOM 751 O O . THR A 1 100 ? 0.588 11.225 -0.337 1.00 86.06 100 THR A O 1
#

Organism: NCBI:txid144512

Radius of gyration: 15.34 Å; chains: 1; bounding box: 34×41×30 Å